Protein AF-A0A8T7EV47-F1 (afdb_monomer)

Mean predicted aligned error: 2.6 Å

pLDDT: mean 97.16, std 2.33, range [85.75, 98.88]

Structure (mmCIF, N/CA/C/O backbone):
data_AF-A0A8T7EV47-F1
#
_entry.id   AF-A0A8T7EV47-F1
#
loop_
_atom_site.group_PDB
_atom_site.id
_atom_site.type_symbol
_atom_site.label_atom_id
_atom_site.label_alt_id
_atom_site.label_comp_id
_atom_site.label_asym_id
_atom_site.label_entity_id
_atom_site.label_seq_id
_atom_site.pdbx_PDB_ins_code
_atom_site.Cartn_x
_atom_site.Cartn_y
_atom_site.Cartn_z
_atom_site.occupancy
_atom_site.B_iso_or_equiv
_atom_site.auth_seq_id
_atom_site.auth_comp_id
_atom_site.auth_asym_id
_atom_site.auth_atom_id
_atom_site.pdbx_PDB_model_num
ATOM 1 N N . MET A 1 1 ? 1.218 -4.848 25.234 1.00 85.75 1 MET A N 1
ATOM 2 C CA . MET A 1 1 ? 1.882 -3.526 25.215 1.00 85.75 1 MET A CA 1
ATOM 3 C C . MET A 1 1 ? 1.443 -2.680 24.016 1.00 85.75 1 MET A C 1
ATOM 5 O O . MET A 1 1 ? 0.842 -1.645 24.256 1.00 85.75 1 MET A O 1
ATOM 9 N N . LEU A 1 2 ? 1.624 -3.124 22.759 1.00 94.56 2 LEU A N 1
ATOM 10 C CA . LEU A 1 2 ? 1.258 -2.339 21.560 1.00 94.56 2 LEU A CA 1
ATOM 11 C C . LEU A 1 2 ? -0.207 -1.863 21.532 1.00 94.56 2 LEU A C 1
ATOM 13 O O . LEU A 1 2 ? -0.456 -0.672 21.410 1.00 94.56 2 LEU A O 1
ATOM 17 N N . ILE A 1 3 ? -1.177 -2.765 21.719 1.00 97.19 3 ILE A N 1
ATOM 18 C CA . ILE A 1 3 ? -2.610 -2.401 21.717 1.00 97.19 3 ILE A CA 1
ATOM 19 C C . ILE A 1 3 ? -2.935 -1.324 22.754 1.00 97.19 3 ILE A C 1
ATOM 21 O O . ILE A 1 3 ? -3.705 -0.408 22.484 1.00 97.19 3 ILE A O 1
ATOM 25 N N . HIS A 1 4 ? -2.328 -1.419 23.938 1.00 97.00 4 HIS A N 1
ATOM 26 C CA . HIS A 1 4 ? -2.512 -0.421 24.984 1.00 97.00 4 HIS A CA 1
ATOM 27 C C . HIS A 1 4 ? -1.964 0.945 24.551 1.00 97.00 4 HIS A C 1
ATOM 29 O O . HIS A 1 4 ? -2.656 1.942 24.717 1.00 97.00 4 HIS A O 1
ATOM 35 N N . ALA A 1 5 ? -0.775 0.979 23.941 1.00 97.19 5 ALA A N 1
ATOM 36 C CA . ALA A 1 5 ? -0.175 2.209 23.428 1.00 97.19 5 ALA A CA 1
ATOM 37 C C . ALA A 1 5 ? -1.014 2.848 22.308 1.00 97.19 5 ALA A C 1
ATOM 39 O O . ALA A 1 5 ? -1.225 4.055 22.324 1.00 97.19 5 ALA A O 1
ATOM 40 N N . LEU A 1 6 ? -1.560 2.047 21.385 1.00 97.31 6 LEU A N 1
ATOM 41 C CA . LEU A 1 6 ? -2.455 2.540 20.330 1.00 97.31 6 LEU A CA 1
ATOM 42 C C . LEU A 1 6 ? -3.727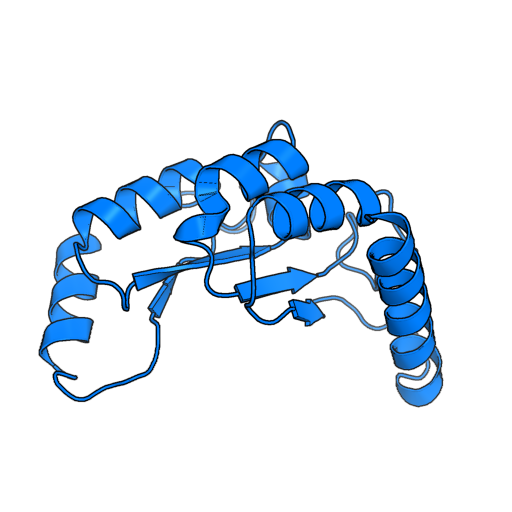 3.161 20.918 1.00 97.31 6 LEU A C 1
ATOM 44 O O . LEU A 1 6 ? -4.104 4.272 20.550 1.00 97.31 6 LEU A O 1
ATOM 48 N N . LYS A 1 7 ? -4.365 2.471 21.873 1.00 96.81 7 LYS A N 1
ATOM 49 C CA . LYS A 1 7 ? -5.549 2.993 22.571 1.00 96.81 7 LYS A CA 1
ATOM 50 C C . LYS A 1 7 ? -5.232 4.278 23.325 1.00 96.81 7 LYS A C 1
ATOM 52 O O . LYS A 1 7 ? -6.033 5.206 23.299 1.00 96.81 7 LYS A O 1
ATOM 57 N N . GLU A 1 8 ? -4.072 4.350 23.965 1.00 96.88 8 GLU A N 1
ATOM 58 C CA . GLU A 1 8 ? -3.645 5.545 24.683 1.00 96.88 8 GLU A CA 1
ATOM 59 C C . GLU A 1 8 ? -3.373 6.726 23.744 1.00 96.88 8 GLU A C 1
ATOM 61 O O . GLU A 1 8 ? -3.901 7.809 23.978 1.00 96.88 8 GLU A O 1
ATOM 66 N N . ALA A 1 9 ? -2.663 6.516 22.632 1.00 95.38 9 ALA A N 1
ATOM 67 C CA . ALA A 1 9 ? -2.419 7.558 21.631 1.00 95.38 9 ALA A CA 1
ATOM 68 C C . ALA A 1 9 ? -3.730 8.135 21.065 1.00 95.38 9 ALA A C 1
ATOM 70 O O . ALA A 1 9 ? -3.881 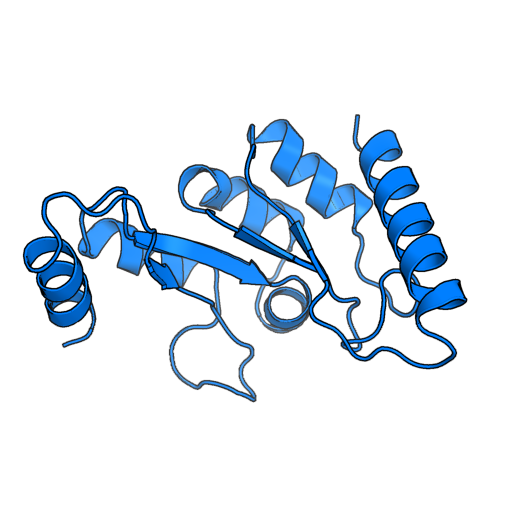9.350 20.910 1.00 95.38 9 ALA A O 1
ATOM 71 N N . VAL A 1 10 ? -4.721 7.269 20.823 1.00 96.56 10 VAL A N 1
ATOM 72 C CA . VAL A 1 10 ? -6.075 7.685 20.439 1.00 96.56 10 VAL A CA 1
ATOM 73 C C . VAL A 1 10 ? -6.730 8.484 21.575 1.00 96.56 10 VAL A C 1
ATOM 75 O O . VAL A 1 10 ? -7.241 9.570 21.318 1.00 96.56 10 VAL A O 1
ATOM 78 N N . ARG A 1 11 ? -6.704 8.009 22.826 1.00 95.50 11 ARG A N 1
ATOM 79 C CA . ARG A 1 11 ? -7.321 8.717 23.966 1.00 95.50 11 ARG A CA 1
ATOM 80 C C . ARG A 1 11 ? -6.730 10.101 24.221 1.00 95.50 11 ARG A C 1
ATOM 82 O O . ARG A 1 11 ? -7.484 11.008 24.553 1.00 95.50 11 ARG A O 1
ATOM 89 N N . GLN A 1 12 ? -5.422 10.271 24.045 1.00 96.12 12 GLN A N 1
ATOM 90 C CA . GLN A 1 12 ? -4.739 11.553 24.253 1.00 96.12 12 GLN A CA 1
ATOM 91 C C . GLN A 1 12 ? -5.076 12.600 23.182 1.00 96.12 12 GLN A C 1
ATOM 93 O O . GLN A 1 12 ? -4.830 13.788 23.376 1.00 96.12 12 GLN A O 1
ATOM 98 N N . THR A 1 13 ? -5.674 12.183 22.064 1.00 93.56 13 THR A N 1
ATOM 99 C CA . THR A 1 13 ? -6.061 13.055 20.949 1.00 93.56 13 THR A CA 1
ATOM 100 C C . THR A 1 13 ? -7.560 12.925 20.649 1.00 93.56 13 THR A C 1
ATOM 102 O O . THR A 1 13 ? -7.944 12.551 19.541 1.00 93.56 13 THR A O 1
ATOM 105 N N . PRO A 1 14 ? -8.468 13.210 21.605 1.00 89.25 14 PRO A N 1
ATOM 106 C CA . PRO A 1 14 ? -9.895 12.904 21.451 1.00 89.25 14 PRO A CA 1
ATOM 107 C C . PRO A 1 14 ? -10.505 13.577 20.211 1.00 89.25 14 PRO A C 1
ATOM 109 O O . PRO A 1 14 ? -11.234 12.924 19.469 1.00 89.25 14 PRO A O 1
ATOM 112 N N . ASN A 1 15 ? -10.077 14.806 19.903 1.00 93.19 15 ASN A N 1
ATOM 113 C CA . ASN A 1 15 ? -10.521 15.585 18.740 1.00 93.19 15 ASN A CA 1
ATOM 114 C C . ASN A 1 15 ? -9.590 15.467 17.516 1.00 93.19 15 ASN A C 1
ATOM 116 O O . ASN A 1 15 ? -9.721 16.230 16.562 1.00 93.19 15 ASN A O 1
ATOM 120 N N . GLY A 1 16 ? -8.614 14.555 17.547 1.00 90.06 16 GLY A N 1
ATOM 121 C CA . GLY A 1 16 ? -7.688 14.341 16.439 1.00 90.06 16 GLY A CA 1
ATOM 122 C C . GLY A 1 16 ? -8.374 13.674 15.247 1.00 90.06 16 GLY A C 1
ATOM 123 O O . GLY A 1 16 ? -9.152 12.733 15.412 1.00 90.06 16 GLY A O 1
ATOM 124 N N . THR A 1 17 ? -8.051 14.135 14.043 1.00 92.19 17 THR A N 1
ATOM 125 C CA . THR A 1 17 ? -8.512 13.540 12.777 1.00 92.19 17 THR A CA 1
ATOM 126 C C . THR A 1 17 ? -7.458 12.645 12.127 1.00 92.19 17 THR A C 1
ATOM 128 O O . THR A 1 17 ? -7.785 11.869 11.234 1.00 92.19 17 THR A O 1
ATOM 131 N N . ALA A 1 18 ? -6.205 12.717 12.587 1.00 94.69 18 ALA A N 1
ATOM 132 C CA . ALA A 1 18 ? -5.108 11.925 12.051 1.00 94.69 18 ALA A CA 1
ATOM 133 C C . ALA A 1 18 ? -5.298 10.424 12.314 1.00 94.69 18 ALA A C 1
ATOM 135 O O . ALA A 1 18 ? -5.759 10.006 13.382 1.00 94.69 18 ALA A O 1
ATOM 136 N N .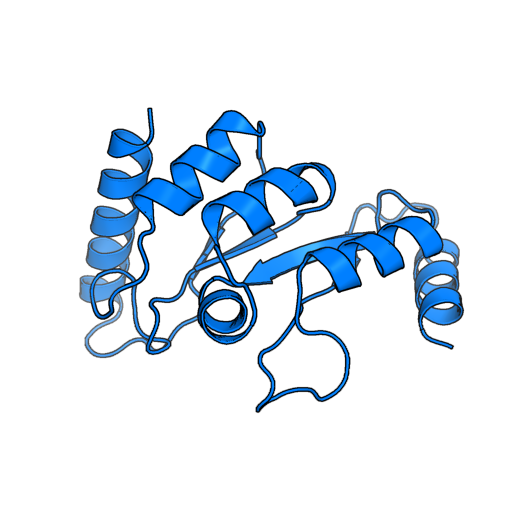 HIS A 1 19 ? -4.896 9.613 11.340 1.00 95.94 19 HIS A N 1
ATOM 137 C CA . HIS A 1 19 ? -4.815 8.167 11.484 1.00 95.94 19 HIS A CA 1
ATOM 138 C C . HIS A 1 19 ? -3.426 7.750 11.975 1.00 95.94 19 HIS A C 1
ATOM 140 O O . HIS A 1 19 ? -2.414 8.314 11.569 1.00 95.94 19 HIS A O 1
ATOM 146 N N . ILE A 1 20 ? -3.387 6.730 12.826 1.00 97.50 20 ILE A N 1
ATOM 147 C CA . ILE A 1 20 ? -2.191 5.951 13.126 1.00 97.50 20 ILE A CA 1
ATOM 148 C C . ILE A 1 20 ? -2.183 4.792 12.136 1.00 97.50 20 ILE A C 1
ATOM 150 O O . ILE A 1 20 ? -3.102 3.968 12.142 1.00 97.50 20 ILE A O 1
ATOM 154 N N . LEU A 1 21 ? -1.165 4.746 11.283 1.00 98.31 21 LEU A N 1
ATOM 155 C CA . LEU A 1 21 ? -1.025 3.717 10.266 1.00 98.31 21 LEU A CA 1
ATOM 156 C C . LEU A 1 21 ? -0.027 2.655 10.725 1.00 98.31 21 LEU A C 1
ATOM 158 O O . LEU A 1 21 ? 1.112 2.965 11.064 1.00 98.31 21 LEU A O 1
ATOM 162 N N . LEU A 1 22 ? -0.473 1.404 10.760 1.00 98.56 22 LEU A N 1
ATOM 163 C CA . LEU A 1 22 ? 0.379 0.248 10.997 1.00 98.56 22 LEU A CA 1
ATOM 164 C C . LEU A 1 22 ? 0.886 -0.263 9.656 1.00 98.56 22 LEU A C 1
ATOM 166 O O . LEU A 1 22 ? 0.084 -0.698 8.833 1.00 98.56 22 LEU A O 1
ATOM 170 N N . GLU A 1 23 ? 2.197 -0.236 9.465 1.00 98.81 23 GLU A N 1
ATOM 171 C CA . GLU A 1 23 ? 2.847 -0.759 8.269 1.00 98.81 23 GLU A CA 1
ATOM 172 C C . GLU A 1 23 ? 3.471 -2.123 8.556 1.00 98.81 23 GLU A C 1
ATOM 174 O O . GLU A 1 23 ? 4.360 -2.236 9.409 1.00 98.81 23 GLU A O 1
ATOM 179 N N . PRO A 1 24 ? 3.003 -3.189 7.894 1.00 98.75 24 PRO A N 1
ATOM 180 C CA . PRO A 1 24 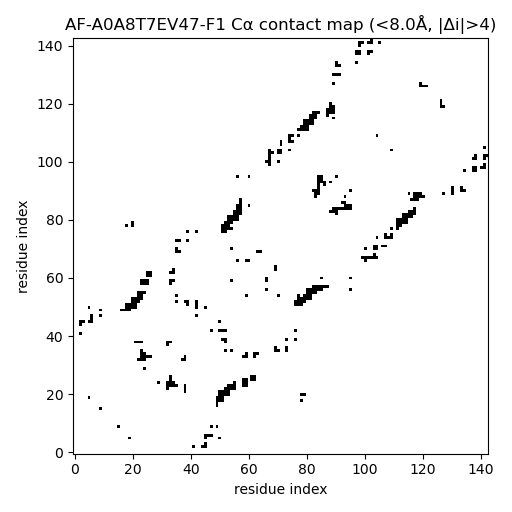? 3.731 -4.440 7.870 1.00 98.75 24 PRO A CA 1
ATOM 181 C C . PRO A 1 24 ? 4.972 -4.323 6.990 1.00 98.75 24 PRO A C 1
ATOM 183 O O . PRO A 1 24 ? 4.867 -3.988 5.814 1.00 98.75 24 PRO A O 1
ATOM 186 N N . LEU A 1 25 ? 6.132 -4.648 7.558 1.00 98.81 25 LEU A N 1
ATOM 187 C CA . LEU A 1 25 ? 7.409 -4.640 6.844 1.00 98.81 25 LEU A CA 1
ATOM 188 C C . LEU A 1 25 ? 7.842 -6.068 6.517 1.00 98.81 25 LEU A C 1
ATOM 190 O O . LEU A 1 25 ? 7.370 -7.036 7.113 1.00 98.81 25 LEU A O 1
ATOM 194 N N . ASN A 1 26 ? 8.780 -6.224 5.589 1.00 98.62 26 ASN A N 1
ATOM 195 C CA . ASN A 1 26 ? 9.300 -7.548 5.255 1.00 98.62 26 ASN A CA 1
ATOM 196 C C . ASN A 1 26 ? 10.159 -8.137 6.398 1.00 98.62 26 ASN A C 1
ATOM 198 O O . ASN A 1 26 ? 10.616 -7.447 7.316 1.00 98.62 26 ASN A O 1
ATOM 202 N N . ARG A 1 27 ? 10.415 -9.446 6.324 1.00 98.44 27 ARG A N 1
ATOM 203 C CA . ARG A 1 27 ? 11.181 -10.218 7.319 1.00 98.44 27 ARG A CA 1
ATOM 204 C C . ARG A 1 27 ? 12.613 -9.750 7.569 1.00 98.44 27 ARG A C 1
ATOM 206 O O . ARG A 1 27 ? 13.195 -10.180 8.563 1.00 98.44 27 ARG A O 1
ATOM 213 N N . TYR A 1 28 ? 13.182 -8.928 6.691 1.00 98.25 28 TYR A N 1
ATOM 214 C CA . TYR A 1 28 ? 14.532 -8.390 6.848 1.00 98.25 28 TYR A CA 1
ATOM 215 C C . TYR A 1 28 ? 14.559 -7.103 7.676 1.00 98.25 28 TYR A C 1
ATOM 217 O O . TYR A 1 28 ? 15.608 -6.748 8.205 1.00 98.25 28 TYR A O 1
ATOM 225 N N . GLU A 1 29 ? 13.414 -6.439 7.835 1.00 98.31 29 GLU A N 1
ATOM 226 C CA . GLU A 1 29 ? 13.304 -5.151 8.528 1.00 98.31 29 GLU A CA 1
ATOM 227 C C . GLU A 1 29 ? 12.590 -5.272 9.871 1.00 98.31 29 GLU A C 1
ATOM 229 O O . GLU A 1 29 ? 12.888 -4.536 10.812 1.00 98.31 29 GLU A O 1
ATOM 234 N N . THR A 1 30 ? 11.679 -6.239 10.006 1.00 97.50 30 THR A N 1
ATOM 235 C CA . THR A 1 30 ? 11.013 -6.501 11.281 1.00 97.50 30 THR A CA 1
ATOM 236 C C . THR A 1 30 ? 10.756 -7.986 11.526 1.00 97.50 30 THR A C 1
ATOM 238 O O . THR A 1 30 ? 10.287 -8.714 10.646 1.00 97.50 30 THR A O 1
ATOM 241 N N . PRO A 1 31 ? 10.967 -8.476 12.761 1.00 95.81 31 PRO A N 1
ATOM 242 C CA . PRO A 1 31 ? 10.515 -9.808 13.133 1.00 95.81 31 PRO A CA 1
ATOM 243 C C . PRO A 1 31 ? 9.003 -9.853 13.415 1.00 95.81 31 PRO A C 1
ATOM 245 O O . PRO A 1 31 ? 8.433 -10.946 13.436 1.00 95.81 31 PRO A O 1
ATOM 248 N N . TYR A 1 32 ? 8.342 -8.708 13.623 1.00 97.38 32 TYR A N 1
ATOM 249 C CA . TYR A 1 32 ? 7.042 -8.641 14.298 1.00 97.38 32 TYR A CA 1
ATOM 250 C C . TYR A 1 32 ? 5.831 -8.569 13.353 1.00 97.38 32 TYR A C 1
ATOM 252 O O . TYR A 1 32 ? 5.063 -9.529 13.258 1.00 97.38 32 TYR A O 1
ATOM 260 N N . LEU A 1 33 ? 5.635 -7.443 12.665 1.00 98.44 33 LEU A N 1
ATOM 261 C CA . LEU A 1 33 ? 4.437 -7.170 11.870 1.00 98.44 33 LEU A CA 1
ATOM 262 C C . LEU A 1 33 ? 4.778 -7.219 10.381 1.00 98.44 33 LEU A C 1
ATOM 264 O O . LEU A 1 33 ? 5.486 -6.342 9.907 1.00 98.44 33 LEU A O 1
ATOM 268 N N . LYS A 1 34 ? 4.291 -8.246 9.672 1.00 98.69 34 LYS A N 1
ATOM 269 C CA . LYS A 1 34 ? 4.730 -8.550 8.297 1.00 98.69 34 LYS A CA 1
ATOM 270 C C . LYS A 1 34 ? 3.627 -8.736 7.259 1.00 98.69 34 LYS A C 1
ATOM 272 O O . LYS A 1 34 ? 3.885 -8.600 6.075 1.00 98.69 34 LYS A O 1
ATOM 277 N N . THR A 1 35 ? 2.402 -9.028 7.693 1.00 98.88 35 THR A N 1
ATOM 278 C CA . THR A 1 35 ? 1.259 -9.220 6.792 1.00 98.88 35 THR A CA 1
ATOM 279 C C . THR A 1 35 ? 0.118 -8.272 7.131 1.00 98.88 35 THR A C 1
ATOM 281 O O . THR A 1 35 ? -0.082 -7.907 8.299 1.00 98.88 35 THR A O 1
ATOM 284 N N . LEU A 1 36 ? -0.679 -7.920 6.124 1.00 98.88 36 LEU A N 1
ATOM 285 C CA . LEU A 1 36 ? -1.894 -7.125 6.271 1.00 98.88 36 LEU A CA 1
ATOM 286 C C . LEU A 1 36 ? -2.890 -7.821 7.200 1.00 98.88 36 LEU A C 1
ATOM 288 O O . LEU A 1 36 ? -3.490 -7.165 8.045 1.00 98.88 36 LEU A O 1
ATOM 292 N N . ALA A 1 37 ? -3.000 -9.152 7.134 1.00 98.81 37 ALA A N 1
ATOM 293 C CA . ALA A 1 37 ? -3.869 -9.916 8.030 1.00 98.81 37 ALA A CA 1
ATOM 294 C C . ALA A 1 37 ? -3.467 -9.763 9.513 1.00 98.81 37 ALA A C 1
ATOM 296 O O . ALA A 1 37 ? -4.330 -9.613 10.386 1.00 98.81 37 ALA A O 1
ATOM 297 N N . HIS A 1 38 ? -2.161 -9.750 9.816 1.00 98.62 38 HIS A N 1
ATOM 298 C CA . HIS A 1 38 ? -1.685 -9.489 11.175 1.00 98.62 38 HIS A CA 1
ATOM 299 C C . HIS A 1 38 ? -1.995 -8.040 11.586 1.00 98.62 38 HIS A C 1
ATOM 301 O O . HIS A 1 38 ? -2.555 -7.831 12.665 1.00 98.62 38 HIS A O 1
ATOM 307 N N . ALA A 1 39 ? -1.754 -7.048 10.720 1.00 98.75 39 ALA A N 1
ATOM 308 C CA . ALA A 1 39 ? -2.099 -5.651 11.014 1.00 98.75 39 ALA A CA 1
ATOM 309 C C . ALA A 1 39 ? -3.601 -5.455 11.236 1.00 98.75 39 ALA A C 1
ATOM 311 O O . ALA A 1 39 ? -4.002 -4.797 12.194 1.00 98.75 39 ALA A O 1
ATOM 312 N N . ALA A 1 40 ? -4.439 -6.105 10.432 1.00 98.75 40 ALA A N 1
ATOM 313 C CA . ALA A 1 40 ? -5.885 -6.076 10.579 1.00 98.75 40 ALA A CA 1
ATOM 314 C C . ALA A 1 40 ? -6.340 -6.623 11.934 1.00 98.75 40 ALA A C 1
ATOM 316 O O . ALA A 1 40 ? -7.254 -6.064 12.545 1.00 98.75 40 ALA A O 1
ATOM 317 N N . SER A 1 41 ? -5.696 -7.679 12.444 1.00 98.62 41 SER A N 1
ATOM 318 C CA . SER A 1 41 ? -5.990 -8.185 13.790 1.00 98.62 41 SER A CA 1
ATOM 319 C C . SER A 1 41 ? -5.664 -7.148 14.875 1.00 98.62 41 SER A C 1
ATOM 321 O O . SER A 1 41 ? -6.462 -6.943 15.790 1.00 98.62 41 SER A O 1
ATOM 323 N N . ILE A 1 42 ? -4.558 -6.412 14.722 1.00 98.62 42 ILE A N 1
ATOM 324 C CA . ILE A 1 42 ? -4.144 -5.342 15.639 1.00 98.62 42 ILE A CA 1
ATOM 325 C C . ILE A 1 42 ? -5.120 -4.160 15.566 1.00 98.62 42 ILE A C 1
ATOM 327 O O . ILE A 1 42 ? -5.562 -3.691 16.614 1.00 98.62 42 ILE A O 1
ATOM 331 N N . CYS A 1 43 ? -5.521 -3.719 14.368 1.00 98.50 43 CYS A N 1
ATOM 332 C CA . CYS A 1 43 ? -6.535 -2.673 14.180 1.00 98.50 43 CYS A CA 1
ATOM 333 C C . CYS A 1 43 ? -7.854 -3.030 14.881 1.00 98.50 43 CYS A C 1
ATOM 335 O O . CYS A 1 43 ? -8.403 -2.212 15.618 1.00 98.50 43 CYS A O 1
ATOM 337 N N . LYS A 1 44 ? -8.330 -4.274 14.720 1.00 98.19 44 LYS A N 1
ATOM 338 C CA . LYS A 1 44 ? -9.550 -4.768 15.383 1.00 98.19 44 LYS A CA 1
ATOM 339 C C . LYS A 1 44 ? -9.419 -4.754 16.908 1.00 98.19 44 LYS A C 1
ATOM 341 O O . LYS A 1 44 ? -10.339 -4.335 17.596 1.00 98.19 44 LYS A O 1
ATOM 346 N N . MET A 1 45 ? -8.270 -5.161 17.450 1.00 98.25 45 MET A N 1
ATOM 347 C CA . MET A 1 45 ? -8.014 -5.127 18.898 1.00 98.25 45 MET A CA 1
ATOM 348 C C . MET A 1 45 ? -7.862 -3.701 19.452 1.00 98.25 45 MET A C 1
ATOM 350 O O . MET A 1 45 ? -8.209 -3.446 20.612 1.00 98.25 45 MET A O 1
ATOM 354 N N . ALA A 1 46 ? -7.313 -2.782 18.651 1.00 97.75 46 ALA A N 1
ATOM 355 C CA . ALA A 1 46 ? -7.203 -1.367 18.986 1.00 97.75 46 ALA A CA 1
ATOM 356 C C . ALA A 1 46 ? -8.57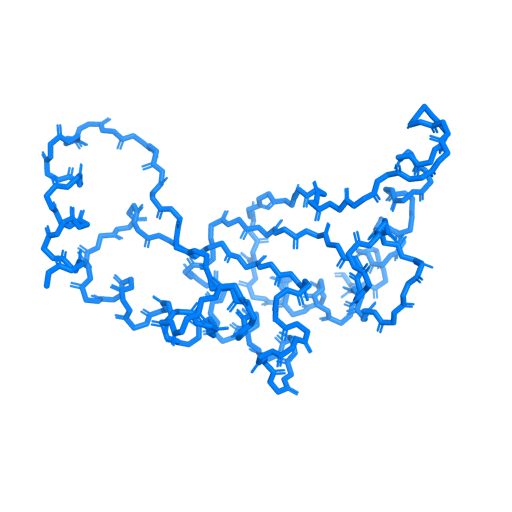6 -0.683 19.047 1.00 97.75 46 ALA A C 1
ATOM 358 O O . ALA A 1 46 ? -8.718 0.267 19.815 1.00 97.75 46 ALA A O 1
ATOM 359 N N . ASP A 1 47 ? -9.568 -1.215 18.323 1.00 96.31 47 ASP A N 1
ATOM 360 C CA . ASP A 1 47 ? -10.983 -0.834 18.401 1.00 96.31 47 ASP A CA 1
ATOM 361 C C . ASP A 1 47 ? -11.196 0.679 18.232 1.00 96.31 47 ASP A C 1
ATOM 363 O O . ASP A 1 47 ? -11.803 1.366 19.051 1.00 96.31 47 ASP A O 1
ATOM 367 N N . SER A 1 48 ? -10.583 1.235 17.185 1.00 96.44 48 SER A N 1
ATOM 368 C CA . SER A 1 48 ? -10.679 2.654 16.857 1.00 96.44 48 SER A CA 1
ATOM 369 C C . SER A 1 48 ? -10.603 2.856 15.347 1.00 96.44 48 SER A C 1
ATOM 371 O O . SER A 1 48 ? -9.681 2.334 14.715 1.00 96.44 48 SER A O 1
ATOM 373 N N . PRO A 1 49 ? -11.488 3.678 14.752 1.00 95.69 49 PRO A N 1
ATOM 374 C CA . PRO A 1 49 ? -11.432 3.985 13.325 1.00 95.69 49 PRO A CA 1
ATOM 375 C C . PRO A 1 49 ? -10.172 4.774 12.939 1.00 95.69 49 PRO A C 1
ATOM 377 O O . PRO A 1 49 ? -9.862 4.871 11.754 1.00 95.69 49 PRO A O 1
ATOM 380 N N . ARG A 1 50 ? -9.434 5.327 13.918 1.00 96.81 50 ARG A N 1
ATOM 381 C CA . ARG A 1 50 ? -8.170 6.037 13.686 1.00 96.81 50 ARG A CA 1
ATOM 382 C C . ARG A 1 50 ? -6.953 5.122 13.597 1.00 96.81 50 ARG A C 1
ATOM 384 O O . ARG A 1 50 ? -5.883 5.627 13.292 1.00 96.81 50 ARG A O 1
ATOM 391 N N . VAL A 1 51 ? -7.081 3.821 13.855 1.00 98.19 51 VAL A N 1
ATOM 392 C CA . VAL A 1 51 ? -5.976 2.866 13.690 1.00 98.19 51 VAL A CA 1
ATOM 393 C C . VAL A 1 51 ? -6.215 2.069 12.414 1.00 98.19 51 VAL A C 1
ATOM 395 O O . VAL A 1 51 ? -7.110 1.226 12.350 1.00 98.19 51 VAL A O 1
ATOM 398 N N . LYS A 1 52 ? -5.422 2.357 11.387 1.00 98.56 52 LYS A N 1
ATOM 399 C CA . LYS A 1 52 ? -5.566 1.825 10.027 1.00 98.56 52 LYS A CA 1
ATOM 400 C C . LYS A 1 52 ? -4.262 1.159 9.580 1.00 98.56 52 LYS A C 1
ATOM 402 O O . LYS A 1 52 ? -3.270 1.174 10.305 1.00 98.56 52 LYS A O 1
ATOM 407 N N . ILE A 1 53 ? -4.277 0.553 8.402 1.00 98.81 53 ILE A N 1
ATOM 408 C CA . ILE A 1 53 ? -3.139 -0.152 7.811 1.00 98.81 53 ILE A CA 1
ATOM 409 C C . ILE A 1 53 ? -2.510 0.726 6.725 1.00 98.81 53 ILE A C 1
ATOM 411 O O . ILE A 1 53 ? -3.230 1.342 5.934 1.00 98.81 53 ILE A O 1
ATOM 415 N N . MET A 1 54 ? -1.182 0.766 6.690 1.00 98.75 54 MET A N 1
ATOM 416 C CA . MET A 1 54 ? -0.410 1.190 5.525 1.00 98.75 54 MET A CA 1
ATOM 417 C C . MET A 1 54 ? 0.010 -0.066 4.772 1.00 98.75 54 MET A C 1
ATOM 419 O O . MET A 1 54 ? 0.692 -0.920 5.334 1.00 98.75 54 MET A O 1
ATOM 423 N N . ALA A 1 55 ? -0.479 -0.223 3.546 1.00 98.88 55 ALA A N 1
ATOM 424 C CA . ALA A 1 55 ? -0.137 -1.361 2.704 1.00 98.88 55 ALA A CA 1
ATOM 425 C C . ALA A 1 55 ? 1.001 -0.966 1.763 1.00 98.88 55 ALA A C 1
ATOM 427 O O . ALA A 1 55 ? 0.811 -0.126 0.891 1.00 98.88 55 ALA A O 1
ATOM 428 N N . ASP A 1 56 ? 2.170 -1.569 1.926 1.00 98.81 56 ASP A N 1
ATOM 429 C CA . ASP A 1 56 ? 3.323 -1.323 1.064 1.00 98.81 56 ASP A CA 1
ATOM 430 C C . ASP A 1 56 ? 3.533 -2.502 0.113 1.00 98.81 56 ASP A C 1
ATOM 432 O O . ASP A 1 56 ? 3.772 -3.633 0.547 1.00 98.81 56 ASP A O 1
ATOM 436 N N . LEU A 1 57 ? 3.448 -2.251 -1.197 1.00 98.75 57 LEU A N 1
ATOM 437 C CA . LEU A 1 57 ? 3.519 -3.328 -2.189 1.00 98.75 57 LEU A CA 1
ATOM 438 C C . LEU A 1 57 ? 4.895 -4.004 -2.268 1.00 98.75 57 LEU A C 1
ATOM 440 O O . LEU A 1 57 ? 4.961 -5.182 -2.623 1.00 98.75 57 LEU A O 1
ATOM 444 N N . PHE A 1 58 ? 5.978 -3.310 -1.915 1.00 98.69 58 PHE A N 1
ATOM 445 C CA . PHE A 1 58 ? 7.302 -3.920 -1.847 1.00 98.69 58 PHE A CA 1
ATOM 446 C C . PHE A 1 58 ? 7.389 -4.892 -0.672 1.00 98.69 58 PHE A C 1
ATOM 448 O O . PHE A 1 58 ? 7.752 -6.048 -0.879 1.00 98.69 58 PHE A O 1
ATOM 455 N N . HIS A 1 59 ? 7.002 -4.488 0.541 1.00 98.81 59 HIS A N 1
ATOM 456 C CA . HIS A 1 59 ? 7.020 -5.392 1.696 1.00 98.81 59 HIS A CA 1
ATOM 457 C C . HIS A 1 59 ? 6.053 -6.564 1.505 1.00 98.81 59 HIS A C 1
ATOM 459 O O . HIS A 1 59 ? 6.415 -7.719 1.750 1.00 98.81 59 HIS A O 1
ATOM 465 N N . MET A 1 60 ? 4.854 -6.290 0.983 1.00 98.75 60 MET A N 1
ATOM 466 C CA . MET A 1 60 ? 3.874 -7.322 0.652 1.00 98.75 60 MET A CA 1
ATOM 467 C C . MET A 1 60 ? 4.416 -8.326 -0.368 1.00 98.75 60 MET A C 1
ATOM 469 O O . MET A 1 60 ? 4.151 -9.515 -0.222 1.00 98.75 60 MET A O 1
ATOM 473 N N . GLY A 1 61 ? 5.217 -7.888 -1.345 1.00 98.50 61 GLY A N 1
ATOM 474 C CA . GLY A 1 61 ? 5.883 -8.756 -2.325 1.00 98.50 61 GLY A CA 1
ATOM 475 C C . GLY A 1 61 ? 6.698 -9.898 -1.711 1.00 98.50 61 GLY A C 1
ATOM 476 O O . GLY A 1 61 ? 6.818 -10.962 -2.317 1.00 98.50 61 GLY A O 1
ATOM 477 N N . LEU A 1 62 ? 7.234 -9.703 -0.501 1.00 98.44 62 LEU A N 1
ATOM 478 C CA . LEU A 1 62 ? 8.039 -10.704 0.202 1.00 98.44 62 LEU A CA 1
ATOM 479 C C . LEU A 1 62 ? 7.243 -11.550 1.204 1.00 98.44 62 LEU A C 1
ATOM 481 O O . LEU A 1 62 ? 7.675 -12.653 1.556 1.00 98.44 62 LEU A O 1
ATOM 485 N N . GLU A 1 63 ? 6.130 -11.037 1.723 1.00 98.75 63 GLU A N 1
ATOM 486 C CA . GLU A 1 63 ? 5.435 -11.630 2.874 1.00 98.75 63 GLU A CA 1
ATOM 487 C C . GLU A 1 63 ? 4.042 -12.161 2.537 1.00 98.75 63 GLU A C 1
ATOM 489 O O . GLU A 1 63 ? 3.605 -13.159 3.120 1.00 98.75 63 GLU A O 1
ATOM 494 N N . GLU A 1 64 ? 3.354 -11.538 1.583 1.00 98.62 64 GLU A N 1
ATOM 495 C CA . GLU A 1 64 ? 2.023 -11.943 1.157 1.00 98.62 64 GLU A CA 1
ATOM 496 C C . GLU A 1 64 ? 2.097 -13.014 0.072 1.00 98.62 64 GLU A C 1
ATOM 498 O O . GLU A 1 64 ? 2.874 -12.944 -0.876 1.00 98.62 64 GLU A O 1
ATOM 503 N N . ARG A 1 65 ? 1.223 -14.018 0.173 1.00 97.81 65 ARG A N 1
ATOM 504 C CA . ARG A 1 65 ? 1.132 -15.077 -0.847 1.00 97.81 65 ARG A CA 1
ATOM 505 C C . ARG A 1 65 ? 0.523 -14.575 -2.154 1.00 97.81 65 ARG A C 1
ATOM 507 O O . ARG A 1 65 ? 0.781 -15.141 -3.211 1.00 97.81 65 ARG A O 1
ATOM 514 N N . ASN A 1 66 ? -0.354 -13.579 -2.059 1.00 98.56 66 ASN A N 1
ATOM 515 C CA . ASN A 1 66 ? -1.067 -12.990 -3.181 1.00 98.56 66 ASN A CA 1
ATOM 516 C C . ASN A 1 66 ? -1.436 -11.545 -2.824 1.00 98.56 66 ASN A C 1
ATOM 518 O O . ASN A 1 66 ? -2.275 -11.320 -1.952 1.00 98.56 66 ASN A O 1
ATOM 522 N N . LEU A 1 67 ? -0.798 -10.582 -3.492 1.00 98.56 67 LEU A N 1
ATOM 523 C CA . LEU A 1 67 ? -0.979 -9.155 -3.215 1.00 98.56 67 LEU A CA 1
ATOM 524 C C . LEU A 1 67 ? -2.436 -8.706 -3.434 1.00 98.56 67 LEU A C 1
ATOM 526 O O . LEU A 1 67 ? -3.012 -8.158 -2.495 1.00 98.56 67 LEU A O 1
ATOM 530 N N . PRO A 1 68 ? -3.075 -8.971 -4.597 1.00 98.75 68 PRO A N 1
ATOM 531 C CA . PRO A 1 68 ? -4.470 -8.593 -4.826 1.00 98.75 68 PRO A CA 1
ATOM 532 C C . PRO A 1 68 ? -5.438 -9.119 -3.759 1.00 98.75 68 PRO A C 1
ATOM 534 O O . PRO A 1 68 ? -6.265 -8.361 -3.258 1.00 98.75 68 PRO A O 1
ATOM 537 N N . ALA A 1 69 ? -5.323 -10.393 -3.374 1.00 98.75 69 ALA A N 1
ATOM 538 C CA . ALA A 1 69 ? -6.181 -10.989 -2.352 1.00 98.75 69 ALA A CA 1
ATOM 539 C C . ALA A 1 69 ? -5.951 -10.345 -0.977 1.00 98.75 69 ALA A C 1
ATOM 541 O O . ALA A 1 69 ? -6.910 -9.958 -0.318 1.00 98.75 69 ALA A O 1
ATOM 542 N N . ALA A 1 70 ? -4.690 -10.145 -0.576 1.00 98.81 70 ALA A N 1
ATOM 543 C CA . ALA A 1 70 ? -4.367 -9.495 0.692 1.00 98.81 70 ALA A CA 1
ATOM 544 C C . ALA A 1 70 ? -4.908 -8.054 0.758 1.00 98.81 70 ALA A C 1
ATOM 546 O O . ALA A 1 70 ? -5.417 -7.642 1.803 1.00 98.81 70 ALA A O 1
ATOM 547 N N . LEU A 1 71 ? -4.838 -7.301 -0.346 1.00 98.81 71 LEU A N 1
ATOM 548 C CA . LEU A 1 71 ? -5.425 -5.961 -0.441 1.00 98.81 71 LEU A CA 1
ATOM 549 C C . LEU A 1 71 ? -6.951 -6.015 -0.321 1.00 98.81 71 LEU A C 1
ATOM 551 O O . LEU A 1 71 ? -7.513 -5.298 0.503 1.00 98.81 71 LEU A O 1
ATOM 555 N N . ALA A 1 72 ? -7.614 -6.878 -1.096 1.00 98.56 72 ALA A N 1
ATOM 556 C CA . ALA A 1 72 ? -9.071 -7.007 -1.090 1.00 98.56 72 ALA A CA 1
ATOM 557 C C . ALA A 1 72 ? -9.611 -7.399 0.296 1.00 98.56 72 ALA A C 1
ATOM 559 O O . ALA A 1 72 ? -10.519 -6.747 0.812 1.00 98.56 72 ALA A O 1
ATOM 560 N N . ASP A 1 73 ? -9.001 -8.400 0.936 1.00 98.50 73 ASP A N 1
ATOM 561 C CA . ASP A 1 73 ? -9.426 -8.923 2.240 1.00 98.50 73 ASP A CA 1
ATOM 562 C C . ASP A 1 73 ? -9.299 -7.890 3.373 1.00 98.50 73 ASP A C 1
ATOM 564 O O . ASP A 1 73 ? -9.973 -7.997 4.402 1.00 98.50 73 ASP A O 1
ATOM 568 N N . ASN A 1 74 ? -8.432 -6.884 3.205 1.00 98.62 74 ASN A N 1
ATOM 569 C CA . ASN A 1 74 ? -8.114 -5.899 4.240 1.00 98.62 74 ASN A CA 1
ATOM 570 C C . ASN A 1 74 ? -8.484 -4.455 3.861 1.00 98.62 74 ASN A C 1
ATOM 572 O O . ASN A 1 74 ? -8.281 -3.556 4.680 1.00 98.62 74 ASN A O 1
ATOM 576 N N . ALA A 1 75 ? -9.072 -4.219 2.684 1.00 97.94 75 ALA A N 1
ATOM 577 C CA . ALA A 1 75 ? -9.302 -2.888 2.111 1.00 97.94 75 ALA A CA 1
ATOM 578 C C . ALA A 1 75 ? -10.021 -1.910 3.053 1.00 97.94 75 ALA A C 1
ATOM 580 O O . ALA A 1 75 ? -9.609 -0.761 3.179 1.00 97.94 75 ALA A O 1
ATOM 581 N N . ALA A 1 76 ? -11.028 -2.373 3.802 1.00 97.50 76 ALA A N 1
ATOM 582 C CA . ALA A 1 76 ? -11.775 -1.542 4.756 1.00 97.50 76 ALA A CA 1
ATOM 583 C C . ALA A 1 76 ? -10.908 -0.961 5.900 1.00 97.50 76 ALA A C 1
ATOM 585 O O . ALA A 1 76 ? -11.275 0.025 6.556 1.00 97.50 76 ALA A O 1
ATOM 586 N N . LEU A 1 77 ? -9.762 -1.587 6.176 1.00 98.38 77 LEU A N 1
ATOM 587 C CA . LEU A 1 77 ? -8.803 -1.162 7.192 1.00 98.38 77 LEU A CA 1
ATOM 588 C C . LEU A 1 77 ? -7.586 -0.450 6.600 1.00 98.38 77 LEU A C 1
ATOM 590 O O . LEU A 1 77 ? -6.851 0.172 7.365 1.00 98.38 77 LEU A O 1
ATOM 594 N N . ILE A 1 78 ? -7.379 -0.491 5.283 1.00 98.75 78 ILE A N 1
ATOM 595 C CA . ILE A 1 78 ? -6.283 0.223 4.626 1.00 98.75 78 ILE A CA 1
ATOM 596 C C . ILE A 1 78 ? -6.610 1.718 4.613 1.00 98.75 78 ILE A C 1
ATOM 598 O O . ILE A 1 78 ? -7.665 2.142 4.149 1.00 98.75 78 ILE A O 1
ATOM 602 N N . GLY A 1 79 ? -5.704 2.521 5.169 1.00 98.38 79 GLY A N 1
ATOM 603 C CA . GLY A 1 79 ? -5.773 3.984 5.136 1.00 98.38 79 GLY A CA 1
ATOM 604 C C . GLY A 1 79 ? -4.859 4.592 4.074 1.00 98.38 79 GLY A C 1
ATOM 605 O O . GLY A 1 79 ? -5.166 5.652 3.536 1.00 98.38 79 GLY A O 1
ATOM 606 N N . HIS A 1 80 ? -3.762 3.914 3.735 1.00 98.75 80 HIS A N 1
ATOM 607 C CA . HIS A 1 80 ? -2.757 4.401 2.793 1.00 98.75 80 HIS A CA 1
ATOM 608 C C . HIS A 1 80 ? -2.069 3.240 2.073 1.00 98.75 80 HIS A C 1
ATOM 610 O O . HIS A 1 80 ? -1.969 2.148 2.639 1.00 98.75 80 HIS A O 1
ATOM 616 N N . VAL A 1 81 ? -1.592 3.481 0.852 1.00 98.81 81 VAL A N 1
ATOM 617 C CA . VAL A 1 81 ? -0.842 2.492 0.072 1.00 98.81 81 VAL A CA 1
ATOM 618 C C . VAL A 1 81 ? 0.486 3.087 -0.395 1.00 98.81 81 VAL A C 1
ATOM 620 O O . VAL A 1 81 ? 0.504 4.090 -1.109 1.00 98.81 81 VAL A O 1
ATOM 623 N N . HIS A 1 82 ? 1.593 2.441 -0.039 1.00 98.81 82 HIS A N 1
ATOM 624 C CA . HIS A 1 82 ? 2.904 2.725 -0.609 1.00 98.81 82 HIS A CA 1
ATOM 625 C C . HIS A 1 82 ? 3.131 1.901 -1.877 1.00 98.81 82 HIS A C 1
ATOM 627 O O . HIS A 1 82 ? 2.852 0.700 -1.948 1.00 98.81 82 HIS A O 1
ATOM 633 N N . LEU A 1 83 ? 3.638 2.580 -2.898 1.00 98.62 83 LEU A N 1
ATOM 634 C CA . LEU A 1 83 ? 3.926 2.047 -4.214 1.00 98.62 83 LEU A CA 1
ATOM 635 C C . LEU A 1 83 ? 5.432 2.069 -4.445 1.00 98.62 83 LEU A C 1
ATOM 637 O O . LEU A 1 83 ? 6.065 3.119 -4.543 1.00 98.62 83 LEU A O 1
ATOM 641 N N . ALA A 1 84 ? 5.977 0.878 -4.601 1.00 97.56 84 ALA A N 1
ATOM 642 C CA . ALA A 1 84 ? 7.310 0.626 -5.100 1.00 97.56 84 ALA A CA 1
ATOM 643 C C . ALA A 1 84 ? 7.249 -0.663 -5.908 1.00 97.56 84 ALA A C 1
ATOM 645 O O . ALA A 1 84 ? 6.414 -1.536 -5.645 1.00 97.56 84 ALA A O 1
ATOM 646 N N . ASP A 1 85 ? 8.110 -0.786 -6.910 1.00 97.81 85 ASP A N 1
ATOM 647 C CA . ASP A 1 85 ? 8.229 -2.060 -7.603 1.00 97.81 85 ASP A CA 1
ATOM 648 C C . ASP A 1 85 ? 8.941 -3.096 -6.718 1.00 97.81 85 ASP A C 1
ATOM 650 O O . ASP A 1 85 ? 9.523 -2.774 -5.677 1.00 97.81 85 ASP A O 1
ATOM 654 N N . SER A 1 86 ? 8.923 -4.357 -7.137 1.00 98.06 86 SER A N 1
ATOM 655 C CA . SER A 1 86 ? 9.439 -5.515 -6.392 1.00 98.06 86 SER A CA 1
ATOM 656 C C . SER A 1 86 ? 10.909 -5.391 -5.958 1.00 98.06 86 SER A C 1
ATOM 658 O O . SER A 1 86 ? 11.377 -6.121 -5.091 1.00 98.06 86 SER A O 1
ATOM 660 N N . ASN A 1 87 ? 11.666 -4.493 -6.588 1.00 96.88 87 ASN A N 1
ATOM 661 C CA . ASN A 1 87 ? 13.078 -4.205 -6.327 1.00 96.88 87 ASN A CA 1
ATOM 662 C C . ASN A 1 87 ? 13.302 -2.862 -5.599 1.00 96.88 87 ASN A C 1
ATOM 664 O O . ASN A 1 87 ? 14.419 -2.341 -5.609 1.00 96.88 87 ASN A O 1
ATOM 668 N N . ARG 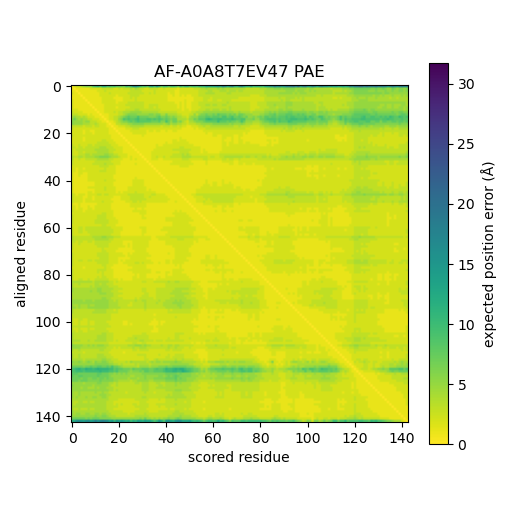A 1 88 ? 12.251 -2.288 -4.993 1.00 97.50 88 ARG A N 1
ATOM 669 C CA . ARG A 1 88 ? 12.250 -0.979 -4.313 1.00 97.50 88 ARG A CA 1
ATOM 670 C C . ARG A 1 88 ? 12.641 0.188 -5.235 1.00 97.50 88 ARG A C 1
ATOM 672 O O . ARG A 1 88 ? 13.075 1.224 -4.744 1.00 97.50 88 ARG A O 1
ATOM 679 N N . GLN A 1 89 ? 12.505 0.043 -6.556 1.00 96.75 89 GLN A N 1
ATOM 680 C CA . GLN A 1 89 ? 12.654 1.131 -7.535 1.00 96.75 89 GLN A CA 1
ATOM 681 C C . GLN A 1 89 ? 11.284 1.671 -7.966 1.00 96.75 89 GLN A C 1
ATOM 683 O O . GLN A 1 89 ? 10.236 1.187 -7.527 1.00 96.75 89 GLN A O 1
ATOM 688 N N . LEU A 1 90 ? 11.302 2.689 -8.829 1.00 97.50 90 LEU A N 1
ATOM 689 C CA . LEU A 1 90 ? 10.098 3.252 -9.433 1.00 97.50 90 LEU A CA 1
ATOM 690 C C . LEU A 1 90 ? 9.261 2.172 -10.148 1.00 97.50 90 LEU A C 1
ATOM 692 O O . LEU A 1 90 ? 9.839 1.326 -10.837 1.00 97.50 90 LEU A O 1
ATOM 696 N N . PRO A 1 91 ? 7.919 2.229 -10.049 1.00 97.19 91 PRO A N 1
ATOM 697 C CA . PRO A 1 91 ? 7.014 1.330 -10.765 1.00 97.19 91 PRO A CA 1
ATOM 698 C C . PRO A 1 91 ? 7.348 1.183 -12.254 1.00 97.19 91 PRO A C 1
ATOM 700 O O . PRO A 1 91 ? 7.575 2.176 -12.946 1.00 97.19 91 PRO A O 1
ATOM 703 N N . GLY A 1 92 ? 7.364 -0.060 -12.736 1.00 95.00 92 GLY A N 1
ATOM 704 C CA . GLY A 1 92 ? 7.727 -0.431 -14.106 1.00 95.00 92 GLY A CA 1
ATOM 705 C C . GLY A 1 92 ? 9.158 -0.958 -14.264 1.00 95.00 92 GLY A C 1
ATOM 706 O O . GLY A 1 92 ? 9.525 -1.376 -15.359 1.00 95.00 92 GLY A O 1
ATOM 707 N N . HIS A 1 93 ? 9.963 -0.963 -13.197 1.00 95.19 93 HIS A N 1
ATOM 708 C CA . HIS A 1 93 ? 11.346 -1.463 -13.216 1.00 95.19 93 HIS A CA 1
ATOM 709 C C . HIS A 1 93 ? 11.511 -2.851 -12.587 1.00 95.19 93 HIS A C 1
ATOM 711 O O . HIS A 1 93 ? 12.629 -3.364 -12.522 1.00 95.19 93 HIS A O 1
ATOM 717 N N . GLY A 1 94 ? 10.437 -3.448 -12.080 1.00 96.12 94 GLY A N 1
ATOM 718 C CA . GLY A 1 94 ? 10.421 -4.774 -11.473 1.00 96.12 94 GLY A CA 1
ATOM 719 C C . GLY A 1 94 ? 9.314 -5.644 -12.060 1.00 96.12 94 GLY A C 1
ATOM 720 O O . GLY A 1 94 ? 9.052 -5.610 -13.261 1.00 96.12 94 GLY A O 1
ATOM 721 N N . HIS A 1 95 ? 8.720 -6.488 -11.220 1.00 97.56 95 HIS A N 1
ATOM 722 C CA . HIS A 1 95 ? 7.699 -7.454 -11.630 1.00 97.56 95 HIS A CA 1
ATOM 723 C C . HIS A 1 95 ? 6.402 -7.359 -10.816 1.00 97.56 95 HIS A C 1
ATOM 725 O O . HIS A 1 95 ? 5.584 -8.280 -10.867 1.00 97.56 95 HIS A O 1
ATOM 731 N N . THR A 1 96 ? 6.190 -6.279 -10.058 1.00 98.50 96 THR A N 1
ATOM 732 C CA . THR A 1 96 ? 4.928 -6.076 -9.340 1.00 98.50 96 THR A CA 1
ATOM 733 C C . THR A 1 96 ? 3.775 -5.896 -10.332 1.00 98.50 96 THR A C 1
ATOM 735 O O . THR A 1 96 ? 3.786 -4.993 -11.167 1.00 98.50 96 THR A O 1
ATOM 738 N N . ASP A 1 97 ? 2.734 -6.725 -10.218 1.00 98.44 97 ASP A N 1
ATOM 739 C CA . ASP A 1 97 ? 1.502 -6.571 -11.001 1.00 98.44 97 ASP A CA 1
ATOM 740 C C . ASP A 1 97 ? 0.599 -5.490 -10.381 1.00 98.44 97 ASP A C 1
ATOM 742 O O . ASP A 1 97 ? -0.337 -5.761 -9.618 1.00 98.44 97 ASP A O 1
ATOM 746 N N . PHE A 1 98 ? 0.910 -4.230 -10.693 1.00 98.69 98 PHE A N 1
ATOM 747 C CA . PHE A 1 98 ? 0.150 -3.073 -10.217 1.00 98.69 98 PHE A CA 1
ATOM 748 C C . PHE A 1 98 ? -1.303 -3.088 -10.702 1.00 98.69 98 PHE A C 1
ATOM 750 O O . PHE A 1 98 ? -2.195 -2.714 -9.943 1.00 98.69 98 PHE A O 1
ATOM 757 N N . THR A 1 99 ? -1.568 -3.559 -11.925 1.00 98.75 99 THR A N 1
ATOM 758 C CA . THR A 1 99 ? -2.927 -3.620 -12.488 1.00 98.75 99 THR A CA 1
ATOM 759 C C . THR A 1 99 ? -3.820 -4.531 -11.650 1.00 98.75 99 THR A C 1
ATOM 761 O O . THR A 1 99 ? -4.935 -4.148 -11.290 1.00 98.75 99 THR A O 1
ATOM 764 N N . ALA A 1 100 ? -3.330 -5.717 -11.271 1.00 98.69 100 ALA A N 1
ATOM 765 C CA . ALA A 1 100 ? -4.079 -6.630 -10.412 1.00 98.69 100 ALA A CA 1
ATOM 766 C C . ALA A 1 100 ? -4.302 -6.056 -9.001 1.00 98.69 100 ALA A C 1
ATOM 768 O O . ALA A 1 100 ? -5.398 -6.192 -8.449 1.00 98.69 100 ALA A O 1
ATOM 769 N N . CYS A 1 101 ? -3.300 -5.376 -8.432 1.00 98.75 101 CYS A N 1
ATOM 770 C CA . CYS A 1 101 ? -3.421 -4.715 -7.129 1.00 98.75 101 CYS A CA 1
ATOM 771 C C . CYS A 1 101 ? -4.468 -3.591 -7.156 1.00 98.75 101 CYS A C 1
ATOM 773 O O . CYS A 1 101 ? -5.338 -3.522 -6.286 1.00 98.75 101 CYS A O 1
ATOM 775 N N . PHE A 1 102 ? -4.436 -2.744 -8.185 1.00 98.75 102 PHE A N 1
ATOM 776 C CA . PHE A 1 102 ? -5.406 -1.668 -8.375 1.00 98.75 102 PHE A CA 1
ATOM 777 C C . PHE A 1 102 ? -6.812 -2.187 -8.630 1.00 98.75 102 PHE A C 1
ATOM 779 O O . PHE A 1 102 ? -7.762 -1.653 -8.063 1.00 98.75 102 PHE A O 1
ATOM 786 N N . LYS A 1 103 ? -6.957 -3.268 -9.399 1.00 98.75 103 LYS A N 1
ATOM 787 C CA . LYS A 1 103 ? -8.252 -3.915 -9.610 1.00 98.75 103 LYS A CA 1
ATOM 788 C C . LYS A 1 103 ? -8.858 -4.409 -8.299 1.00 98.75 103 LYS A C 1
ATOM 790 O O . LYS A 1 103 ? -10.043 -4.192 -8.065 1.00 98.75 103 LYS A O 1
ATOM 795 N N . ALA A 1 104 ? -8.055 -5.029 -7.433 1.00 98.56 104 ALA A N 1
ATOM 796 C CA . ALA A 1 104 ? -8.506 -5.471 -6.115 1.00 98.56 104 ALA A CA 1
ATOM 797 C C . ALA A 1 104 ? -8.928 -4.297 -5.220 1.00 98.56 104 ALA A C 1
ATOM 799 O O . ALA A 1 104 ? -10.015 -4.324 -4.646 1.00 98.56 104 ALA A O 1
ATOM 800 N N . LEU A 1 105 ? -8.107 -3.245 -5.144 1.00 98.38 105 LEU A N 1
ATOM 801 C CA . LEU A 1 105 ? -8.408 -2.050 -4.350 1.00 98.38 105 LEU A CA 1
ATOM 802 C C . LEU A 1 105 ? -9.660 -1.320 -4.848 1.00 98.38 105 LEU A C 1
ATOM 804 O O . LEU A 1 105 ? -10.510 -0.940 -4.046 1.00 98.38 105 LEU A O 1
ATOM 808 N N . ARG A 1 106 ? -9.813 -1.179 -6.167 1.00 97.50 106 ARG A N 1
ATOM 809 C CA . ARG A 1 106 ? -10.989 -0.562 -6.787 1.00 97.50 106 ARG A CA 1
ATOM 810 C C . ARG A 1 106 ? -12.255 -1.376 -6.532 1.00 97.50 106 ARG A C 1
ATOM 812 O O . ARG A 1 106 ? -13.259 -0.812 -6.110 1.00 97.50 106 ARG A O 1
ATOM 819 N N . ALA A 1 107 ? -12.202 -2.694 -6.739 1.00 97.94 107 ALA A N 1
ATOM 820 C CA . ALA A 1 107 ? -13.328 -3.589 -6.465 1.00 97.94 107 ALA A CA 1
ATOM 821 C C . ALA A 1 107 ? -13.737 -3.581 -4.982 1.00 97.94 107 ALA A C 1
ATOM 823 O O . ALA A 1 107 ? -14.902 -3.800 -4.664 1.00 97.94 107 ALA A O 1
ATOM 824 N N . ALA A 1 108 ? -12.789 -3.300 -4.086 1.00 97.50 108 ALA A N 1
ATOM 825 C CA . ALA A 1 108 ? -13.025 -3.163 -2.655 1.00 97.50 108 ALA A CA 1
ATOM 826 C C . ALA A 1 108 ? -13.338 -1.719 -2.206 1.00 97.50 108 ALA A C 1
ATOM 828 O O . ALA A 1 108 ? -13.366 -1.455 -1.004 1.00 97.50 108 ALA A O 1
ATOM 829 N N . HIS A 1 109 ? -13.584 -0.798 -3.147 1.00 96.81 109 HIS A N 1
ATOM 830 C CA . HIS A 1 109 ? -13.917 0.609 -2.894 1.00 96.81 109 HIS A CA 1
ATOM 831 C C . HIS A 1 109 ? -12.886 1.349 -2.027 1.00 96.81 109 HIS A C 1
ATOM 833 O O . HIS A 1 109 ? -13.235 2.129 -1.142 1.00 96.81 109 HIS A O 1
ATOM 839 N N . TYR A 1 110 ? -11.597 1.102 -2.261 1.00 97.50 110 TYR A N 1
ATOM 840 C CA . TYR A 1 110 ? -10.540 1.890 -1.640 1.00 97.50 110 TYR A CA 1
ATOM 841 C C . TYR A 1 110 ? -10.503 3.310 -2.227 1.00 97.50 110 TYR A C 1
ATOM 843 O O . TYR A 1 110 ? -10.286 3.487 -3.424 1.00 97.50 110 TYR A O 1
ATOM 851 N N . GLU A 1 111 ? -10.671 4.313 -1.366 1.00 95.00 111 GLU A N 1
ATOM 852 C CA . GLU A 1 111 ? -10.701 5.741 -1.734 1.00 95.00 111 GLU A CA 1
ATOM 853 C C . GLU A 1 111 ? -9.512 6.534 -1.158 1.00 95.00 111 GLU A C 1
ATOM 8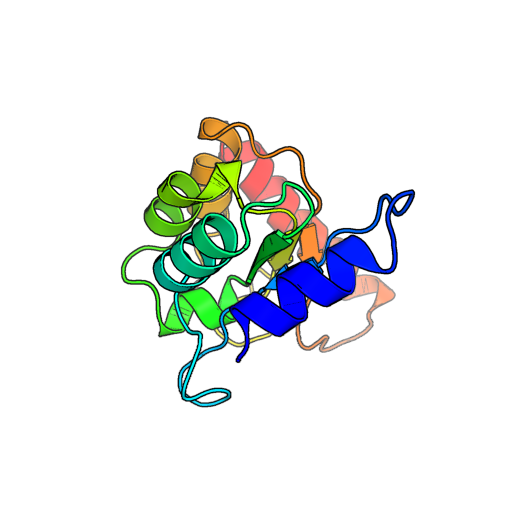55 O O . GLU A 1 111 ? -9.478 7.763 -1.220 1.00 95.00 111 GLU A O 1
ATOM 860 N N . GLY A 1 112 ? -8.546 5.845 -0.543 1.00 95.75 112 GLY A N 1
ATOM 861 C CA . GLY A 1 112 ? -7.384 6.483 0.067 1.00 95.75 112 GLY A CA 1
ATOM 862 C C . GLY A 1 112 ? -6.289 6.852 -0.938 1.00 95.75 112 GLY A C 1
ATOM 863 O O . GLY A 1 112 ? -6.397 6.644 -2.145 1.00 95.75 112 GLY A O 1
ATOM 864 N N . TRP A 1 113 ? -5.204 7.417 -0.411 1.00 97.62 113 TRP A N 1
ATOM 865 C CA . TRP A 1 113 ? -4.084 7.893 -1.218 1.00 97.62 113 TRP A CA 1
ATOM 866 C C . TRP A 1 113 ? -3.038 6.813 -1.481 1.00 97.62 113 TRP A C 1
ATOM 868 O O . TRP A 1 113 ? -2.760 5.971 -0.627 1.00 97.62 113 TRP A O 1
ATOM 878 N N . PHE A 1 114 ? -2.386 6.949 -2.631 1.00 98.25 114 PHE A N 1
ATOM 879 C CA . PHE A 1 114 ? -1.168 6.234 -2.984 1.00 98.25 114 PHE A CA 1
ATOM 880 C C . PHE A 1 114 ? 0.037 7.171 -2.867 1.00 98.25 114 PHE A C 1
ATOM 882 O O . PHE A 1 114 ? -0.059 8.334 -3.268 1.00 98.25 114 PHE A O 1
ATOM 889 N N . ALA A 1 115 ? 1.173 6.673 -2.384 1.00 98.06 115 ALA A N 1
ATOM 890 C CA . ALA A 1 115 ? 2.442 7.400 -2.396 1.00 98.06 115 ALA A CA 1
ATOM 891 C C . ALA A 1 115 ? 3.562 6.527 -2.966 1.00 98.06 115 ALA A C 1
ATOM 893 O O . ALA A 1 115 ? 3.581 5.321 -2.747 1.00 98.06 115 ALA A O 1
ATOM 894 N N . LEU A 1 116 ? 4.494 7.132 -3.704 1.00 97.69 116 LEU A N 1
ATOM 895 C CA . LEU A 1 116 ? 5.713 6.447 -4.133 1.00 97.69 116 LEU A CA 1
ATOM 896 C C . LEU A 1 116 ? 6.692 6.372 -2.956 1.00 97.69 116 LEU A C 1
ATOM 898 O O . LEU A 1 116 ? 7.043 7.410 -2.398 1.00 97.69 116 LEU A O 1
ATOM 902 N N . GLU A 1 117 ? 7.164 5.172 -2.622 1.00 96.94 117 GLU A N 1
ATOM 903 C CA . GLU A 1 117 ? 8.186 4.957 -1.591 1.00 96.94 117 GLU A CA 1
ATOM 904 C C . GLU A 1 117 ? 9.307 4.057 -2.124 1.00 96.94 117 GLU A C 1
ATOM 906 O O . GLU A 1 117 ? 9.426 2.871 -1.819 1.00 96.94 117 GLU A O 1
ATOM 911 N N . CYS A 1 118 ? 10.139 4.621 -2.990 1.00 95.50 118 CYS A N 1
ATOM 912 C CA . CYS A 1 118 ? 11.137 3.856 -3.720 1.00 95.50 118 CYS A CA 1
ATOM 913 C C . CYS A 1 118 ? 12.400 4.666 -3.999 1.00 95.50 118 CYS A C 1
ATOM 915 O O . CYS A 1 118 ? 12.413 5.897 -3.944 1.00 95.50 118 CYS A O 1
ATOM 917 N N . GLY A 1 119 ? 13.466 3.956 -4.360 1.00 95.19 119 GLY A N 1
ATOM 918 C CA . GLY A 1 119 ? 14.647 4.555 -4.955 1.00 95.19 119 GLY A CA 1
ATOM 919 C C . GLY A 1 119 ? 14.289 5.276 -6.252 1.00 95.19 119 GLY A C 1
ATOM 920 O O . GLY A 1 119 ? 13.564 4.747 -7.097 1.00 95.19 119 GLY A O 1
ATOM 921 N N . VAL A 1 120 ? 14.816 6.488 -6.398 1.00 94.12 120 VAL A N 1
ATOM 922 C CA . VAL A 1 120 ? 14.702 7.302 -7.608 1.00 94.12 120 VAL A CA 1
ATOM 923 C C . VAL A 1 120 ? 16.081 7.343 -8.252 1.00 94.12 120 VAL A C 1
ATOM 925 O O . VAL A 1 120 ? 17.024 7.885 -7.675 1.00 94.12 120 VAL A O 1
AT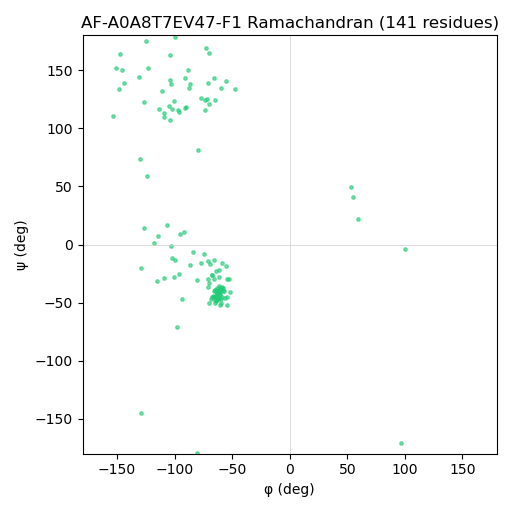OM 928 N N . THR A 1 121 ? 16.211 6.729 -9.425 1.00 86.06 121 THR A N 1
ATOM 929 C CA . THR A 1 121 ? 17.442 6.730 -10.221 1.00 86.06 121 THR A CA 1
ATOM 930 C C . THR A 1 121 ? 17.226 7.562 -11.485 1.00 86.06 121 THR A C 1
ATOM 932 O O . THR A 1 121 ? 16.216 7.405 -12.162 1.00 86.06 121 THR A O 1
ATOM 935 N N . GLY A 1 122 ? 18.159 8.469 -11.791 1.00 91.69 122 GLY A N 1
ATOM 936 C CA . GLY A 1 122 ? 18.018 9.450 -12.879 1.00 91.69 122 GLY A CA 1
ATOM 937 C C . GLY A 1 122 ? 17.515 10.818 -12.404 1.00 91.69 122 GLY A C 1
ATOM 938 O O . GLY A 1 122 ? 17.464 11.076 -11.202 1.00 91.69 122 GLY A O 1
ATOM 939 N N . ASP A 1 123 ? 17.183 11.704 -13.348 1.00 95.94 123 ASP A N 1
ATOM 940 C CA . ASP A 1 123 ? 16.636 13.033 -13.047 1.00 95.94 123 ASP A CA 1
ATOM 941 C C . ASP A 1 123 ? 15.175 12.911 -12.570 1.00 95.94 123 ASP A C 1
ATOM 943 O O . ASP A 1 123 ? 14.316 12.497 -13.357 1.00 95.94 123 ASP A O 1
ATOM 947 N N . PRO A 1 124 ? 14.850 13.283 -11.313 1.00 95.00 124 PRO A N 1
ATOM 948 C CA . PRO A 1 124 ? 13.489 13.211 -10.782 1.00 95.00 124 PRO A CA 1
ATOM 949 C C . PRO A 1 124 ? 12.442 13.952 -11.621 1.00 95.00 124 PRO A C 1
ATOM 951 O O . PRO A 1 124 ? 11.281 13.539 -11.630 1.00 95.00 124 PRO A O 1
ATOM 954 N N . VAL A 1 125 ? 12.830 15.021 -12.328 1.00 96.56 125 VAL A N 1
ATOM 955 C CA . VAL A 1 125 ? 11.927 15.792 -13.197 1.00 96.56 125 VAL A CA 1
ATOM 956 C C . VAL A 1 125 ? 11.450 14.954 -14.385 1.00 96.56 125 VAL A C 1
ATOM 958 O O . VAL A 1 125 ? 10.325 15.135 -14.845 1.00 96.56 125 VAL A O 1
ATOM 961 N N . GLU A 1 126 ? 12.261 14.005 -14.847 1.00 95.12 126 GLU A N 1
ATOM 962 C CA . GLU A 1 126 ? 11.931 13.120 -15.966 1.00 95.12 126 GLU A CA 1
ATOM 963 C C . GLU A 1 126 ? 11.306 11.804 -15.489 1.00 95.12 126 GLU A C 1
ATOM 965 O O . GLU A 1 126 ? 10.275 11.366 -16.011 1.00 95.12 126 GLU A O 1
ATOM 970 N N . VAL A 1 127 ? 11.901 11.168 -14.473 1.00 96.56 127 VAL A N 1
ATOM 971 C CA . VAL A 1 127 ? 11.548 9.785 -14.112 1.00 96.56 127 VAL A CA 1
ATOM 972 C C . VAL A 1 127 ? 10.283 9.677 -13.262 1.00 96.56 127 VAL A C 1
ATOM 974 O O . VAL A 1 127 ? 9.553 8.691 -13.387 1.00 96.56 127 VAL A O 1
ATOM 977 N N . LEU A 1 128 ? 9.963 10.681 -12.433 1.00 96.31 128 LEU A N 1
ATOM 978 C CA . LEU A 1 128 ? 8.742 10.651 -11.619 1.00 96.31 128 LEU A CA 1
ATOM 979 C C . LEU A 1 128 ? 7.473 10.773 -12.482 1.00 96.31 128 LEU A C 1
ATOM 981 O O . LEU A 1 128 ? 6.575 9.945 -12.305 1.00 96.31 128 LEU A O 1
ATOM 985 N N . PRO A 1 129 ? 7.368 11.711 -13.450 1.00 97.00 129 PRO A N 1
ATOM 986 C CA . PRO A 1 129 ? 6.224 11.741 -14.361 1.00 97.00 129 PRO A CA 1
ATOM 987 C C . PRO A 1 129 ? 6.067 10.454 -15.175 1.00 97.00 129 PRO A C 1
ATOM 989 O O . PRO A 1 129 ? 4.941 9.991 -15.359 1.00 97.00 129 PRO A O 1
ATOM 992 N N . ALA A 1 130 ? 7.173 9.848 -15.623 1.00 95.69 130 ALA A N 1
ATOM 993 C CA . ALA A 1 130 ? 7.141 8.582 -16.351 1.00 95.69 130 ALA A CA 1
ATOM 994 C C . ALA A 1 130 ? 6.577 7.439 -15.488 1.00 95.69 130 ALA A C 1
ATOM 996 O O . ALA A 1 130 ? 5.665 6.734 -15.923 1.00 95.69 130 ALA A O 1
ATOM 997 N N . ALA A 1 131 ? 7.041 7.308 -14.240 1.00 97.00 131 ALA A N 1
ATOM 998 C CA . ALA A 1 131 ? 6.528 6.318 -13.292 1.00 97.00 131 ALA A CA 1
ATOM 999 C C . ALA A 1 131 ? 5.034 6.527 -12.984 1.00 97.00 131 ALA A C 1
ATOM 1001 O O . ALA A 1 131 ? 4.258 5.572 -12.958 1.00 97.00 131 ALA A O 1
ATOM 1002 N N . VAL A 1 132 ? 4.595 7.781 -12.822 1.00 97.12 132 VAL A N 1
ATOM 1003 C CA . VAL A 1 132 ? 3.165 8.108 -12.677 1.00 97.12 132 VAL A CA 1
ATOM 1004 C C . VAL A 1 132 ? 2.379 7.727 -13.935 1.00 97.12 132 VA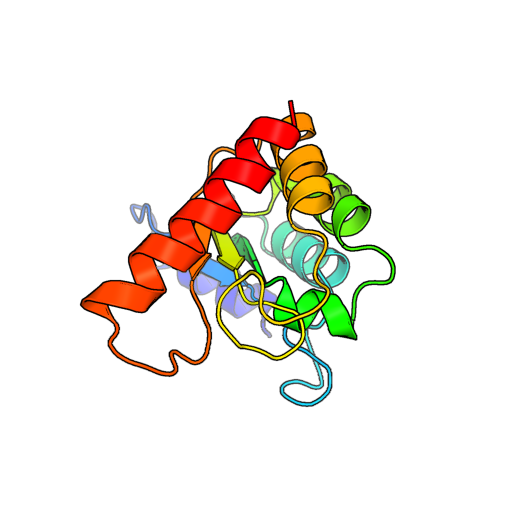L A C 1
ATOM 1006 O O . VAL A 1 132 ? 1.257 7.239 -13.820 1.00 97.12 132 VAL A O 1
ATOM 1009 N N . GLY A 1 133 ? 2.951 7.907 -15.128 1.00 97.94 133 GLY A N 1
ATOM 1010 C CA . GLY A 1 133 ? 2.361 7.460 -16.392 1.00 97.94 133 GLY A CA 1
ATOM 1011 C C . GLY A 1 133 ? 2.116 5.949 -16.428 1.00 97.94 133 GLY A C 1
ATOM 1012 O O . GLY A 1 133 ? 1.018 5.523 -16.782 1.00 97.94 133 GLY A O 1
ATOM 1013 N N . VAL A 1 134 ? 3.093 5.151 -15.982 1.00 97.75 134 VAL A N 1
ATOM 1014 C CA . VAL A 1 134 ? 2.955 3.689 -15.836 1.00 97.75 134 VAL A CA 1
ATOM 1015 C C . VAL A 1 134 ? 1.822 3.344 -14.869 1.00 97.75 134 VAL A C 1
ATOM 1017 O O . VAL A 1 134 ? 0.926 2.576 -15.215 1.00 97.75 134 VAL A O 1
ATOM 1020 N N . LEU A 1 135 ? 1.813 3.954 -13.680 1.00 98.31 135 LEU A N 1
ATOM 1021 C CA . LEU A 1 135 ? 0.775 3.703 -12.678 1.00 98.31 135 LEU A CA 1
ATOM 1022 C C . LEU A 1 135 ? -0.626 4.080 -13.174 1.00 98.31 135 LEU A C 1
ATOM 1024 O O . LEU A 1 135 ? -1.570 3.333 -12.931 1.00 98.31 135 LEU A O 1
ATOM 1028 N N . ARG A 1 136 ? -0.772 5.202 -13.890 1.00 98.12 136 ARG A N 1
ATOM 1029 C CA . ARG A 1 136 ? -2.053 5.613 -14.490 1.00 98.12 136 ARG A CA 1
ATOM 1030 C C . ARG A 1 136 ? -2.535 4.610 -15.531 1.00 98.12 136 ARG A C 1
ATOM 1032 O O . ARG A 1 136 ? -3.691 4.215 -15.476 1.00 98.12 136 ARG A O 1
ATOM 1039 N N . ALA A 1 137 ? -1.650 4.131 -16.403 1.00 98.50 137 ALA A N 1
ATOM 1040 C CA . ALA A 1 137 ? -2.005 3.101 -17.377 1.00 98.50 137 ALA A CA 1
ATOM 1041 C C . ALA A 1 137 ? -2.483 1.803 -16.696 1.00 98.50 137 ALA A C 1
ATOM 1043 O O . ALA A 1 137 ? -3.491 1.227 -17.105 1.00 98.50 137 ALA A O 1
ATOM 1044 N N . CYS A 1 138 ? -1.814 1.369 -15.620 1.00 98.38 138 CYS A N 1
ATOM 1045 C CA . CYS A 1 138 ? -2.267 0.233 -14.809 1.00 98.38 138 CYS A CA 1
ATOM 1046 C C . CYS A 1 138 ? -3.614 0.502 -14.122 1.00 98.38 138 CYS A C 1
ATOM 1048 O O . CYS A 1 138 ? -4.456 -0.391 -14.046 1.00 98.38 138 CYS A O 1
ATOM 1050 N N . TRP A 1 139 ? -3.822 1.718 -13.611 1.00 97.44 139 TRP A N 1
ATOM 1051 C CA . TRP A 1 139 ? -5.063 2.119 -12.947 1.00 97.44 139 TRP A CA 1
ATOM 1052 C C . TRP A 1 139 ? -6.255 2.140 -13.908 1.00 97.44 139 TRP A C 1
ATOM 1054 O O . TRP A 1 139 ? -7.335 1.690 -13.530 1.00 97.44 139 TRP A O 1
ATOM 1064 N N . ASP A 1 140 ? -6.058 2.610 -15.140 1.00 97.44 140 ASP A N 1
ATOM 1065 C CA . ASP A 1 140 ? -7.085 2.637 -16.187 1.00 97.44 140 ASP A CA 1
ATOM 1066 C C . ASP A 1 140 ? -7.398 1.224 -16.708 1.00 97.44 140 ASP A C 1
ATOM 1068 O O . ASP A 1 140 ? -8.551 0.885 -16.971 1.00 97.44 140 ASP A O 1
ATOM 1072 N N . ALA A 1 141 ? -6.384 0.356 -16.804 1.00 97.75 141 ALA A N 1
ATOM 1073 C CA . ALA A 1 141 ? -6.562 -1.045 -17.189 1.00 97.75 141 ALA A CA 1
ATOM 1074 C C . ALA A 1 141 ? -7.292 -1.888 -16.122 1.00 97.75 141 ALA A C 1
ATOM 1076 O O . ALA A 1 141 ? -7.782 -2.980 -16.423 1.00 97.75 141 ALA A O 1
ATOM 1077 N N . ALA A 1 142 ? -7.371 -1.405 -14.879 1.00 95.69 142 ALA A N 1
ATOM 1078 C CA . ALA A 1 142 ? -8.001 -2.111 -13.767 1.00 95.69 142 ALA A CA 1
ATOM 1079 C C . ALA A 1 142 ? -9.545 -2.122 -13.812 1.00 95.69 142 ALA A C 1
ATOM 1081 O O . ALA A 1 142 ? -10.156 -2.854 -13.025 1.00 95.69 142 ALA A O 1
ATOM 1082 N N . GLY A 1 143 ? -10.170 -1.378 -14.733 1.00 87.00 143 GLY A N 1
ATOM 1083 C CA . GLY A 1 143 ? -11.622 -1.131 -14.775 1.00 87.00 143 GLY A CA 1
ATOM 1084 C C . GLY A 1 143 ? -11.969 0.131 -14.012 1.00 87.00 143 GLY A C 1
ATOM 1085 O O . GLY A 1 143 ? -13.033 0.196 -13.358 1.00 87.00 143 GLY A O 1
#

Solvent-accessible surface area (backbone atoms only — not comparable to full-atom values): 7860 Å² total; per-residue (Å²): 110,70,56,58,52,53,40,47,59,50,63,78,37,76,88,58,84,72,67,50,66,46,64,32,33,27,79,91,81,32,92,78,52,36,38,64,72,60,46,51,54,50,29,61,70,37,69,43,95,44,43,28,26,32,47,34,49,36,27,32,65,74,55,43,95,46,62,32,59,54,43,39,80,41,28,94,44,47,53,36,33,39,44,24,9,62,75,42,28,50,51,86,76,52,77,60,63,58,32,55,38,42,27,25,32,54,78,47,67,55,83,64,56,76,44,81,64,47,52,82,80,77,61,65,86,61,47,50,60,52,29,50,51,50,51,48,53,28,49,64,72,35,113

Sequence (143 aa):
MLIHALKEAVRQTPNGTAHILLEPLNRYETPYLKTLAHAASICKMADSPRVKIMADLFHMGLEERNLPAALADNAALIGHVHLADSNRQLPGHGHTDFTACFKALRAAHYEGWFALECGVTGDPVEVLPAAVGVLRACWDAAG

Nearest PDB structures (foldseek):
  8xj1-assembly1_A  TM=9.130E-01  e=6.467E-10  Kroppenstedtia eburnea
  3vyl-assembly1_B  TM=9.352E-01  e=1.122E-08  Mesorhizobium loti
  2qum-assembly1_B  TM=8.072E-01  e=3.627E-09  Pseudomonas cichorii
  4q7i-assembly1_A  TM=8.048E-01  e=3.627E-09  Escherichia coli K-12
  4pgl-assembly2_D  TM=8.064E-01  e=8.337E-09  Pseudomonas cichorii

Radius of gyration: 15.77 Å; Cα contacts (8 Å, |Δi|>4): 235; chains: 1; bounding box: 32×31×43 Å

Foldseek 3Di:
DVLVVLLVVCVVCVPDPAADEDEAAAVVPDPPRQALVSQLVSQVSNVDLRYAYEAEQQSCLRRPPDLLVSCLVRLSRHQEYEDAAVVQAQPPPHPRLLLSNLLSNVVSVRPHDYDYGGDDDDDCVPVVVVSVVNNVVSNVSSD

Secondary structure (DSSP, 8-state):
-HHHHHHHHHHH-TT--PPEEEPP--TTT-SS--SHHHHHHHHHHHT-TTEEEEEEHHHHHHH-S-HHHHHHHHGGGEEEEEE--TTSBSTTSS---HHHHHHHHHHTT--SEEEE-SB--S-HHHHHHHHHHHHHHHHHHT-